Protein AF-V7AM80-F1 (afdb_monomer)

Sequence (101 aa):
MRGGLPLLHLASQSGDIKFLNVLLKTCPNSVKDLTVRNEIALHFAVIHDKFETFDCWVILKQEDVEGNTILHIAATKDDTEAMRWLIEEMSDLNAENLIGI

Mean predicted aligned error: 7.86 Å

Nearest PDB structures (foldseek):
  5ybv-assembly1_B  TM=5.373E-01  e=7.384E-03  Homo sapiens
  6tmd-assembly1_A  TM=5.221E-01  e=1.341E-02  Homo sapiens
  3aji-assembly2_C  TM=5.535E-01  e=2.163E-02  Mus musculus
  7vxw-assembly1_A  TM=5.304E-01  e=2.437E-02  Homo sapiens
  5vhm-assembly1_G  TM=5.366E-01  e=3.929E-02  Homo sapiens

Foldseek 3Di:
DDQDDQPLLVCLLVLVLVSNVVCCVVPVCQQCDAGPVRDGSCVNNVVNVNNVSDDPVSQQCDADPVRDGPLNVCVVVVVVVSNVVSVVSNVVVVVVVPPDD

Radius of gyration: 14.89 Å; Cα contacts (8 Å, |Δi|>4): 102; chains: 1; bounding box: 32×38×37 Å

Structure (mmCIF, N/CA/C/O backbone):
data_AF-V7AM80-F1
#
_entr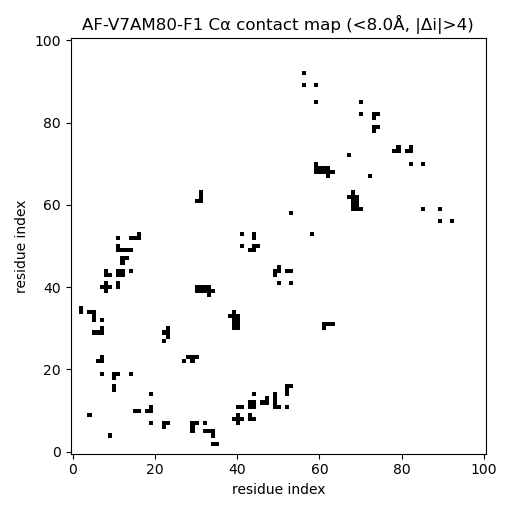y.id   AF-V7AM80-F1
#
loop_
_atom_site.group_PDB
_atom_site.id
_atom_site.type_symbol
_atom_site.label_atom_id
_atom_site.label_alt_id
_atom_site.label_comp_id
_atom_site.label_asym_id
_atom_site.label_entity_id
_atom_site.label_seq_id
_atom_site.pdbx_PDB_ins_code
_atom_site.Cartn_x
_atom_site.Cartn_y
_atom_site.Cartn_z
_atom_site.occupancy
_atom_site.B_iso_or_equiv
_atom_site.auth_seq_id
_atom_site.auth_comp_id
_atom_site.auth_asym_id
_atom_site.auth_atom_id
_atom_site.pdbx_PDB_model_num
ATOM 1 N N . MET A 1 1 ? 3.796 -18.889 -16.809 1.00 40.91 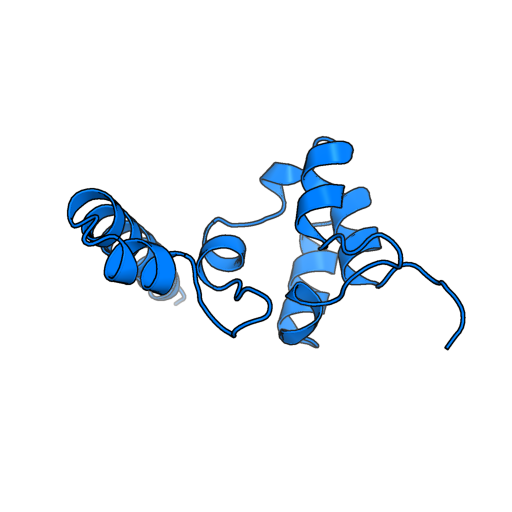1 MET A N 1
ATOM 2 C CA . MET A 1 1 ? 4.228 -17.878 -17.801 1.00 40.91 1 MET A CA 1
ATOM 3 C C . MET A 1 1 ? 5.567 -17.305 -17.348 1.00 40.91 1 MET A C 1
ATOM 5 O O . MET A 1 1 ? 5.852 -17.347 -16.161 1.00 40.91 1 MET A O 1
ATOM 9 N N . ARG A 1 2 ? 6.421 -16.926 -18.304 1.00 44.16 2 ARG A N 1
ATOM 10 C CA . ARG A 1 2 ? 7.835 -16.538 -18.135 1.00 44.16 2 ARG A CA 1
ATOM 11 C C . ARG A 1 2 ? 7.983 -15.301 -17.235 1.00 44.16 2 ARG A C 1
ATOM 13 O O . ARG A 1 2 ? 7.115 -14.440 -17.277 1.00 44.16 2 ARG A O 1
ATOM 20 N N . GLY A 1 3 ? 9.072 -15.237 -16.463 1.00 55.06 3 GLY A N 1
ATOM 21 C CA . GLY A 1 3 ? 9.358 -14.236 -15.423 1.00 55.06 3 GLY A CA 1
ATOM 22 C C . GLY A 1 3 ? 9.585 -12.812 -15.937 1.00 55.06 3 GLY A C 1
ATOM 23 O O . GLY A 1 3 ? 10.692 -12.292 -15.853 1.00 55.06 3 GLY A O 1
ATOM 24 N N . GLY A 1 4 ? 8.537 -12.206 -16.488 1.00 66.44 4 GLY A N 1
ATOM 25 C CA . GLY A 1 4 ? 8.452 -10.772 -16.728 1.00 66.44 4 GLY A CA 1
ATOM 26 C C . GLY A 1 4 ? 7.966 -10.054 -15.475 1.00 66.44 4 GLY A C 1
ATOM 27 O O . GLY A 1 4 ? 7.202 -10.615 -14.689 1.00 66.44 4 GLY A O 1
ATOM 28 N N . LEU A 1 5 ? 8.426 -8.821 -15.286 1.00 76.19 5 LEU A N 1
ATOM 29 C CA . LEU A 1 5 ? 7.930 -7.968 -14.217 1.00 76.19 5 LEU A CA 1
ATOM 30 C C . LEU A 1 5 ? 6.483 -7.533 -14.544 1.00 76.19 5 LEU A C 1
ATOM 32 O O . LEU A 1 5 ? 6.244 -7.134 -15.689 1.00 76.19 5 LEU A O 1
ATOM 36 N N . PRO A 1 6 ? 5.521 -7.611 -13.603 1.00 86.31 6 PRO A N 1
ATOM 37 C CA . PRO A 1 6 ? 4.166 -7.129 -13.851 1.00 86.31 6 PRO A CA 1
ATOM 38 C C . PRO A 1 6 ? 4.156 -5.631 -14.189 1.00 86.31 6 PRO A C 1
ATOM 40 O O . PRO A 1 6 ? 5.019 -4.866 -13.751 1.00 86.31 6 PRO A O 1
ATOM 43 N N . LEU A 1 7 ? 3.178 -5.207 -14.994 1.00 87.06 7 LEU A N 1
ATOM 44 C CA . LEU A 1 7 ? 3.129 -3.848 -15.551 1.00 87.06 7 LEU A CA 1
ATOM 45 C C . LEU A 1 7 ? 3.082 -2.763 -14.471 1.00 87.06 7 LEU A C 1
ATOM 47 O O . LEU A 1 7 ? 3.682 -1.704 -14.652 1.00 87.06 7 LEU A O 1
ATOM 51 N N . LEU A 1 8 ? 2.410 -3.032 -13.347 1.00 87.38 8 LEU A N 1
ATOM 52 C CA . LEU A 1 8 ? 2.307 -2.064 -12.260 1.00 87.38 8 LEU A CA 1
ATOM 53 C C . LEU A 1 8 ? 3.668 -1.816 -11.602 1.00 87.38 8 LEU A C 1
ATOM 55 O O . LEU A 1 8 ? 4.000 -0.671 -11.337 1.00 87.38 8 LEU A O 1
ATOM 59 N N . HIS A 1 9 ? 4.503 -2.842 -11.419 1.00 89.50 9 HIS A N 1
ATOM 60 C CA . HIS A 1 9 ? 5.852 -2.679 -10.863 1.00 89.50 9 HIS A CA 1
ATOM 61 C C . HIS A 1 9 ? 6.761 -1.857 -11.780 1.00 89.50 9 HIS A C 1
ATOM 63 O O . HIS A 1 9 ? 7.553 -1.059 -11.285 1.00 89.50 9 HIS A O 1
ATOM 69 N N . LEU A 1 10 ? 6.638 -2.017 -13.106 1.00 87.88 10 LEU A N 1
ATOM 70 C CA . LEU A 1 10 ? 7.361 -1.175 -14.070 1.00 87.88 10 LEU A CA 1
ATOM 71 C C . LEU A 1 10 ? 6.917 0.291 -13.970 1.00 87.88 10 LEU A C 1
ATOM 73 O O . LEU A 1 10 ? 7.760 1.186 -14.003 1.00 87.88 10 LEU A O 1
ATOM 77 N N . ALA A 1 11 ? 5.612 0.535 -13.817 1.00 88.31 11 ALA A N 1
ATOM 78 C CA . ALA A 1 11 ? 5.067 1.877 -13.616 1.00 88.31 11 ALA A CA 1
ATOM 79 C C . ALA A 1 11 ? 5.536 2.493 -12.284 1.00 88.31 11 ALA A C 1
ATOM 81 O O . ALA A 1 11 ? 5.945 3.652 -12.249 1.00 88.31 11 ALA A O 1
ATOM 82 N N . SER A 1 12 ? 5.558 1.706 -11.206 1.00 89.38 12 SER A N 1
ATOM 83 C CA . SER A 1 12 ? 6.085 2.123 -9.902 1.00 89.38 12 SER A CA 1
ATOM 84 C C . SER A 1 12 ? 7.565 2.481 -9.957 1.00 89.38 12 SER A C 1
ATOM 86 O O . SER A 1 12 ? 7.996 3.426 -9.308 1.00 89.38 12 SER A O 1
ATOM 88 N N . GLN A 1 13 ? 8.351 1.732 -10.732 1.00 89.88 13 GLN A N 1
ATOM 89 C CA . GLN A 1 13 ? 9.771 2.006 -10.922 1.00 89.88 13 GLN A CA 1
ATOM 90 C C . GLN A 1 13 ? 10.007 3.320 -11.682 1.00 89.88 13 GLN A C 1
ATOM 92 O O . GLN A 1 13 ? 10.944 4.050 -11.361 1.00 89.88 13 GLN A O 1
ATOM 97 N N . SER A 1 14 ? 9.199 3.622 -12.705 1.00 88.69 14 SER A N 1
ATOM 98 C CA . SER A 1 14 ? 9.350 4.863 -13.477 1.00 88.69 14 SER A CA 1
ATOM 99 C C . SER A 1 14 ? 8.820 6.090 -12.734 1.00 88.69 14 SER A C 1
ATOM 101 O O . SER A 1 14 ? 9.296 7.201 -12.970 1.00 88.69 14 SER A O 1
ATOM 103 N N . GLY A 1 15 ? 7.850 5.892 -11.839 1.00 85.62 15 GLY A N 1
ATOM 104 C CA . GLY A 1 15 ? 7.127 6.966 -11.174 1.00 85.62 15 GLY A CA 1
ATOM 105 C C . GLY A 1 15 ? 6.152 7.701 -12.099 1.00 85.62 15 GLY A C 1
ATOM 106 O O . GLY A 1 15 ? 5.810 8.858 -11.858 1.00 85.62 15 GLY A O 1
ATOM 107 N N . ASP A 1 16 ? 5.716 7.065 -13.187 1.00 87.81 16 ASP A N 1
ATOM 108 C CA . ASP A 1 16 ? 4.709 7.642 -14.077 1.00 87.81 16 ASP A CA 1
ATOM 109 C C . ASP A 1 16 ? 3.315 7.515 -13.450 1.00 87.81 16 ASP A C 1
ATOM 111 O O . ASP A 1 16 ? 2.590 6.545 -13.679 1.00 87.81 16 ASP A O 1
ATOM 115 N N . ILE A 1 17 ? 2.933 8.525 -12.663 1.00 86.62 17 ILE A N 1
ATOM 116 C CA . ILE A 1 17 ? 1.639 8.600 -11.966 1.00 86.62 17 ILE A CA 1
ATOM 117 C C . ILE A 1 17 ? 0.465 8.455 -12.943 1.00 86.62 17 ILE A C 1
ATOM 119 O O . ILE A 1 17 ? -0.538 7.814 -12.629 1.00 86.62 17 ILE A O 1
ATOM 123 N N . LYS A 1 18 ? 0.561 9.032 -14.150 1.00 87.06 18 LYS A N 1
ATOM 124 C CA . LYS A 1 18 ? -0.530 8.960 -15.134 1.00 87.06 18 LYS A CA 1
ATOM 125 C C . LYS A 1 18 ? -0.705 7.531 -15.618 1.00 87.06 18 LYS A C 1
ATOM 127 O O . LYS A 1 18 ? -1.832 7.040 -15.667 1.00 87.06 18 LYS A O 1
ATOM 132 N N . PHE A 1 19 ? 0.397 6.871 -15.955 1.00 87.94 19 PHE A N 1
ATOM 133 C CA . PHE A 1 19 ? 0.366 5.483 -16.388 1.00 87.94 19 PHE A CA 1
ATOM 134 C C . PHE A 1 19 ? -0.087 4.548 -15.262 1.00 87.94 19 PHE A C 1
ATOM 136 O O . PHE A 1 19 ? -0.946 3.697 -15.492 1.00 87.94 19 PHE A O 1
ATOM 143 N N . LEU A 1 20 ? 0.400 4.766 -14.039 1.00 87.31 20 LEU A N 1
ATOM 144 C CA . LEU A 1 20 ? -0.005 4.033 -12.842 1.00 87.31 20 LEU A CA 1
ATOM 145 C C . LEU A 1 20 ? -1.516 4.154 -12.601 1.00 87.31 20 LEU A C 1
ATOM 147 O O . LEU A 1 20 ? -2.206 3.144 -12.488 1.00 87.31 20 LEU A O 1
ATOM 151 N N . ASN A 1 21 ? -2.064 5.370 -12.660 1.00 84.69 21 ASN A N 1
ATOM 152 C CA . ASN A 1 21 ? -3.499 5.616 -12.518 1.00 84.69 21 ASN A CA 1
ATOM 153 C C . ASN A 1 21 ? -4.339 4.973 -13.628 1.00 84.69 21 ASN A C 1
ATOM 155 O O . ASN A 1 21 ? -5.412 4.434 -13.354 1.00 84.69 21 ASN A O 1
ATOM 159 N N . VAL A 1 22 ? -3.878 5.001 -14.882 1.00 88.62 22 VAL A N 1
ATOM 160 C CA . VAL A 1 22 ? -4.559 4.304 -15.987 1.00 88.62 22 VAL A CA 1
ATOM 161 C C . VAL A 1 22 ? -4.557 2.794 -15.754 1.00 88.62 22 VAL A C 1
ATOM 163 O O . VAL A 1 22 ? -5.589 2.144 -15.943 1.00 88.62 22 VAL A O 1
ATOM 166 N N . LEU A 1 23 ? -3.431 2.234 -15.307 1.00 87.62 23 LEU A N 1
ATOM 167 C CA . LEU A 1 23 ? -3.305 0.806 -15.047 1.00 87.62 23 LEU A CA 1
ATOM 168 C C . LEU A 1 23 ? -4.196 0.369 -13.881 1.00 87.62 23 LEU A C 1
ATOM 170 O O . LEU A 1 23 ? -4.911 -0.618 -14.016 1.00 87.62 23 LEU A O 1
ATOM 174 N N . LEU A 1 24 ? -4.228 1.130 -12.785 1.00 84.00 24 LEU A N 1
ATOM 175 C CA . LEU A 1 24 ? -5.094 0.860 -11.634 1.00 84.00 24 LEU A CA 1
ATOM 176 C C . LEU A 1 24 ? -6.581 0.995 -11.972 1.00 84.00 24 LEU A C 1
ATOM 178 O O . LEU A 1 24 ? -7.389 0.217 -11.475 1.00 84.00 24 LEU A O 1
ATOM 182 N N . LYS A 1 25 ? -6.957 1.931 -12.852 1.00 84.81 25 LYS A N 1
ATOM 183 C CA . LYS A 1 25 ? -8.341 2.047 -13.342 1.00 84.81 25 LYS A CA 1
ATOM 184 C C . LYS A 1 25 ? -8.741 0.881 -14.245 1.00 84.81 25 LYS A C 1
ATOM 186 O O . LYS A 1 25 ? -9.880 0.431 -14.186 1.00 84.81 25 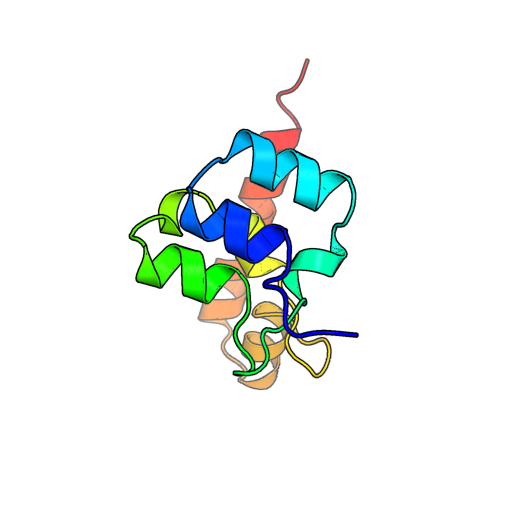LYS A O 1
ATOM 191 N N . THR A 1 26 ? -7.823 0.406 -15.085 1.00 87.75 26 THR A N 1
ATOM 192 C CA . THR A 1 26 ? -8.101 -0.658 -16.068 1.00 87.75 26 THR A CA 1
ATOM 193 C C . THR A 1 26 ? -8.026 -2.049 -15.436 1.00 87.75 26 THR A C 1
ATOM 195 O O . THR A 1 26 ? -8.836 -2.919 -15.741 1.00 87.75 26 THR A O 1
ATOM 198 N N . CYS A 1 27 ? -7.070 -2.246 -14.529 1.00 86.12 27 CYS A N 1
ATOM 199 C CA . CYS A 1 27 ? -6.763 -3.505 -13.862 1.00 86.12 27 CYS A CA 1
ATOM 200 C C . CYS A 1 27 ? -6.503 -3.268 -12.361 1.00 86.12 27 CYS A C 1
ATOM 202 O O . CYS A 1 27 ? -5.354 -3.365 -11.918 1.00 86.12 27 CYS A O 1
ATOM 204 N N . PRO A 1 28 ? -7.545 -3.016 -11.547 1.00 80.88 28 PRO A N 1
ATOM 205 C CA . PRO A 1 28 ? -7.384 -2.710 -10.121 1.00 80.88 28 PRO A CA 1
ATOM 206 C C . PRO A 1 28 ? -6.654 -3.806 -9.339 1.00 80.88 28 PRO A C 1
ATOM 208 O O . PRO A 1 28 ? -5.862 -3.521 -8.448 1.00 80.88 28 PRO A O 1
ATOM 211 N N . ASN A 1 29 ? -6.862 -5.069 -9.721 1.00 82.06 29 ASN A N 1
ATOM 212 C CA . ASN A 1 29 ? -6.248 -6.222 -9.063 1.00 82.06 29 ASN A CA 1
ATOM 213 C C . ASN A 1 29 ? -4.725 -6.316 -9.273 1.00 82.06 29 ASN A C 1
ATOM 215 O O . ASN A 1 29 ? -4.078 -7.068 -8.550 1.00 82.06 29 ASN A O 1
ATOM 219 N N . SER A 1 30 ? -4.142 -5.541 -10.200 1.00 84.94 30 SER A N 1
ATOM 220 C CA . SER A 1 30 ? -2.690 -5.539 -10.451 1.00 84.94 30 SER A CA 1
ATOM 221 C C . SER A 1 30 ? -1.857 -5.079 -9.247 1.00 84.94 30 SER A C 1
ATOM 223 O O . SER A 1 30 ? -0.679 -5.413 -9.156 1.00 84.94 30 SER A O 1
ATOM 225 N N . VAL A 1 31 ? -2.460 -4.389 -8.266 1.00 81.69 31 VAL A N 1
ATOM 226 C CA . VAL A 1 31 ? -1.808 -4.058 -6.978 1.00 81.69 31 VAL A CA 1
ATOM 227 C C . VAL A 1 31 ? -1.369 -5.291 -6.193 1.00 81.69 31 VAL A C 1
ATOM 229 O O . VAL A 1 31 ? -0.453 -5.203 -5.377 1.00 81.69 31 VAL A O 1
ATOM 232 N N . LYS A 1 32 ? -2.019 -6.434 -6.435 1.00 81.81 32 LYS A N 1
ATOM 233 C CA . LYS A 1 32 ? -1.733 -7.717 -5.787 1.00 81.81 32 LYS A CA 1
ATOM 234 C C . LYS A 1 32 ? -0.750 -8.570 -6.582 1.00 81.81 32 LYS A C 1
ATOM 236 O O . LYS A 1 32 ? -0.393 -9.651 -6.122 1.00 81.81 32 LYS A O 1
ATOM 241 N N . ASP A 1 33 ? -0.331 -8.126 -7.768 1.00 86.50 33 ASP A N 1
ATOM 242 C CA . ASP A 1 33 ? 0.621 -8.885 -8.566 1.00 86.50 33 ASP A CA 1
ATOM 243 C C . ASP A 1 33 ? 1.951 -8.989 -7.815 1.00 86.50 33 ASP A C 1
ATOM 245 O O . ASP A 1 33 ? 2.445 -8.032 -7.211 1.00 86.50 33 ASP A O 1
ATOM 249 N N . LEU A 1 34 ? 2.544 -10.175 -7.874 1.00 86.81 34 LEU A N 1
ATOM 250 C CA . LEU A 1 34 ? 3.781 -10.494 -7.180 1.00 86.81 34 LEU A CA 1
ATOM 251 C C . LEU A 1 34 ? 4.872 -10.813 -8.194 1.00 86.81 34 LEU A C 1
ATOM 253 O O . LEU A 1 34 ? 4.645 -11.484 -9.205 1.00 86.81 34 LEU A O 1
ATOM 257 N N . THR A 1 35 ? 6.087 -10.352 -7.911 1.00 87.12 35 THR A N 1
ATOM 258 C CA . THR A 1 35 ? 7.273 -10.829 -8.626 1.00 87.12 35 THR A CA 1
ATOM 259 C C . THR A 1 35 ? 7.621 -12.258 -8.202 1.00 87.12 35 THR A C 1
ATOM 261 O O . THR A 1 35 ? 7.108 -12.790 -7.218 1.00 87.12 35 THR A O 1
ATOM 264 N N . VAL A 1 36 ? 8.588 -12.873 -8.888 1.00 86.19 36 VAL A N 1
ATOM 265 C CA . VAL A 1 36 ? 9.168 -14.165 -8.471 1.00 86.19 36 VAL A CA 1
ATOM 266 C C . VAL A 1 36 ? 9.830 -14.123 -7.086 1.00 86.19 36 VAL A C 1
ATOM 268 O O . VAL A 1 36 ? 10.089 -15.174 -6.510 1.00 86.19 36 VAL A O 1
ATOM 271 N N . ARG A 1 37 ? 10.115 -12.925 -6.556 1.00 85.06 37 ARG A N 1
ATOM 272 C CA . ARG A 1 37 ? 10.635 -12.702 -5.199 1.00 85.06 37 ARG A CA 1
ATOM 273 C C . ARG A 1 37 ? 9.537 -12.358 -4.188 1.00 85.06 37 ARG A C 1
ATOM 275 O O . ARG A 1 37 ? 9.857 -11.963 -3.075 1.00 85.06 37 ARG A O 1
ATOM 282 N N . ASN A 1 38 ? 8.265 -12.514 -4.560 1.00 84.81 38 ASN A N 1
ATOM 283 C CA . ASN A 1 38 ? 7.114 -12.191 -3.719 1.00 84.81 38 ASN A CA 1
ATOM 284 C C . ASN A 1 38 ? 6.999 -10.691 -3.369 1.00 84.81 38 ASN A C 1
ATOM 286 O O . ASN A 1 38 ? 6.543 -10.328 -2.289 1.00 84.81 38 ASN A O 1
ATOM 290 N N . GLU A 1 39 ? 7.421 -9.809 -4.281 1.00 85.19 39 GLU A N 1
ATOM 291 C CA . GLU A 1 39 ? 7.348 -8.353 -4.098 1.00 85.19 39 GLU A CA 1
ATOM 292 C C . GLU A 1 39 ? 6.127 -7.773 -4.831 1.00 85.19 39 GLU A C 1
ATOM 294 O O . GLU A 1 39 ? 5.924 -8.052 -6.013 1.00 85.19 39 GLU A O 1
ATOM 299 N N . ILE A 1 40 ? 5.353 -6.914 -4.164 1.00 87.94 40 ILE A N 1
ATOM 300 C CA . ILE A 1 40 ? 4.330 -6.044 -4.780 1.00 87.94 40 ILE A CA 1
ATOM 301 C C . ILE A 1 40 ? 4.925 -4.767 -5.396 1.00 87.94 40 ILE A C 1
ATOM 303 O O . ILE A 1 40 ? 6.056 -4.381 -5.089 1.00 87.94 40 ILE A O 1
ATOM 307 N N . ALA A 1 41 ? 4.124 -4.071 -6.206 1.00 88.31 41 ALA A N 1
ATOM 308 C CA . ALA A 1 41 ? 4.505 -2.842 -6.903 1.00 88.31 41 ALA A CA 1
ATOM 309 C C . ALA A 1 41 ? 4.966 -1.705 -5.966 1.00 88.31 41 ALA A C 1
ATOM 311 O O . ALA A 1 41 ? 5.804 -0.892 -6.358 1.00 88.31 41 ALA A O 1
ATOM 312 N N . LEU A 1 42 ? 4.481 -1.674 -4.719 1.00 86.19 42 LEU A N 1
ATOM 313 C CA . LEU A 1 42 ? 4.904 -0.690 -3.719 1.00 86.19 42 LEU A CA 1
ATOM 314 C C . LEU A 1 42 ? 6.385 -0.843 -3.329 1.00 86.19 42 LEU A C 1
ATOM 316 O O . LEU A 1 42 ? 7.066 0.160 -3.136 1.00 86.19 42 LEU A O 1
ATOM 320 N N . HIS A 1 43 ? 6.927 -2.070 -3.296 1.00 87.56 43 HIS A N 1
ATOM 321 C CA . HIS A 1 43 ? 8.360 -2.277 -3.034 1.00 87.56 43 HIS A CA 1
ATOM 322 C C . HIS A 1 43 ? 9.223 -1.580 -4.087 1.00 87.56 43 HIS A C 1
ATOM 324 O O . HIS A 1 43 ? 10.239 -0.982 -3.755 1.00 87.56 43 HIS A O 1
ATOM 330 N N . PHE A 1 44 ? 8.800 -1.618 -5.354 1.00 89.50 44 PHE A N 1
ATOM 331 C CA . PHE A 1 44 ? 9.521 -0.978 -6.453 1.00 89.50 44 PHE A CA 1
ATOM 332 C C . PHE A 1 44 ? 9.462 0.544 -6.339 1.00 89.50 44 PHE A C 1
ATOM 334 O O . PHE A 1 44 ? 10.478 1.198 -6.542 1.00 89.50 44 PHE A O 1
ATOM 341 N N . ALA A 1 45 ? 8.314 1.102 -5.947 1.00 89.12 45 ALA A N 1
ATOM 342 C CA . ALA A 1 45 ? 8.200 2.535 -5.698 1.00 89.12 45 ALA A CA 1
ATOM 343 C C . ALA A 1 45 ? 9.178 2.993 -4.602 1.00 89.12 45 ALA A C 1
ATOM 345 O O . ALA A 1 45 ? 9.850 4.001 -4.771 1.00 89.12 45 ALA A O 1
ATOM 346 N N . VAL A 1 46 ? 9.322 2.229 -3.513 1.00 87.94 46 VAL A N 1
ATOM 347 C CA . VAL A 1 46 ? 10.284 2.546 -2.442 1.00 87.94 46 VAL A CA 1
ATOM 348 C C . VAL A 1 46 ? 11.732 2.386 -2.914 1.00 87.94 46 VAL A C 1
ATOM 350 O O . VAL A 1 46 ? 12.535 3.286 -2.712 1.00 87.94 46 VAL A O 1
ATOM 353 N N . ILE A 1 47 ? 12.068 1.275 -3.580 1.00 90.31 47 ILE A N 1
ATOM 354 C CA . ILE A 1 47 ? 13.433 0.993 -4.071 1.00 90.31 47 ILE A CA 1
ATOM 355 C C . ILE A 1 47 ? 13.928 2.066 -5.056 1.00 90.31 47 ILE A C 1
ATOM 357 O O . ILE A 1 47 ? 15.131 2.295 -5.159 1.00 90.31 47 ILE A O 1
ATOM 361 N N . HIS A 1 48 ? 13.015 2.705 -5.789 1.00 89.31 48 HIS A N 1
ATOM 362 C CA . HIS A 1 48 ? 13.329 3.698 -6.815 1.00 89.31 48 HIS A CA 1
ATOM 363 C C . HIS A 1 48 ? 13.023 5.148 -6.403 1.00 89.31 48 HIS A C 1
ATOM 365 O O . HIS A 1 48 ? 13.018 6.026 -7.270 1.00 89.31 48 HIS A O 1
ATOM 371 N N . ASP A 1 49 ? 12.768 5.409 -5.116 1.00 90.06 49 ASP A N 1
ATOM 372 C CA . ASP A 1 49 ? 12.422 6.738 -4.589 1.00 90.06 49 ASP A CA 1
ATOM 373 C C . ASP A 1 49 ? 11.214 7.379 -5.308 1.00 90.06 49 ASP A C 1
ATOM 375 O O . ASP A 1 49 ? 11.169 8.580 -5.567 1.00 90.06 49 ASP A O 1
ATOM 379 N N . LYS A 1 50 ? 10.229 6.553 -5.677 1.00 91.31 50 LYS A N 1
ATOM 380 C CA . LYS A 1 50 ? 8.953 6.916 -6.324 1.00 91.31 50 LYS A CA 1
ATOM 381 C C . LYS A 1 50 ? 7.747 6.668 -5.429 1.00 91.31 50 LYS A C 1
ATOM 383 O O . LYS A 1 50 ? 6.627 6.574 -5.922 1.00 91.31 50 LYS A O 1
ATOM 388 N N . PHE A 1 51 ? 7.945 6.548 -4.121 1.00 84.19 51 PHE A N 1
ATOM 389 C CA . PHE A 1 51 ? 6.856 6.288 -3.176 1.00 84.19 51 PHE A CA 1
ATOM 390 C C . PHE A 1 51 ? 5.729 7.330 -3.268 1.00 84.19 51 PHE A C 1
ATOM 392 O O . PHE A 1 51 ? 4.562 6.965 -3.238 1.00 84.19 51 PHE A O 1
ATOM 399 N N . GLU A 1 52 ? 6.080 8.59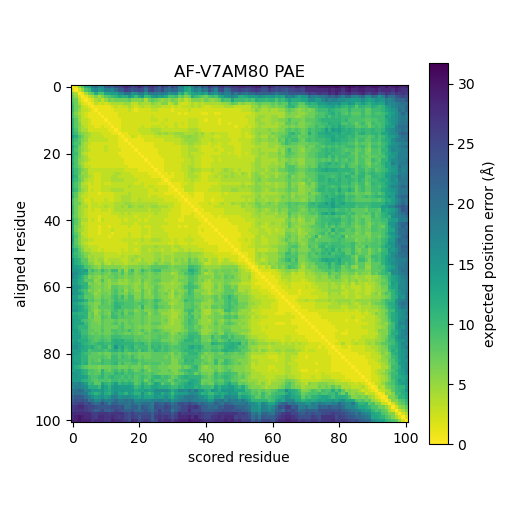5 -3.509 1.00 82.94 52 GLU A N 1
ATOM 400 C CA . GLU A 1 52 ? 5.159 9.722 -3.738 1.00 82.94 52 GLU A CA 1
ATOM 401 C C . GLU A 1 52 ? 4.167 9.529 -4.897 1.00 82.94 52 GLU A C 1
ATOM 403 O O . GLU A 1 52 ? 3.224 10.298 -5.042 1.00 82.94 52 GLU A O 1
ATOM 408 N N . THR A 1 53 ? 4.375 8.515 -5.741 1.00 79.62 53 THR A N 1
ATOM 409 C CA . THR A 1 53 ? 3.483 8.203 -6.865 1.00 79.62 53 THR A CA 1
ATOM 410 C C . THR A 1 53 ? 2.297 7.327 -6.480 1.00 79.62 53 THR A C 1
ATOM 412 O O . THR A 1 53 ? 1.360 7.196 -7.268 1.00 79.62 53 THR A O 1
ATOM 415 N N . PHE A 1 54 ? 2.327 6.739 -5.282 1.00 78.19 54 PHE A N 1
ATOM 416 C CA . PHE A 1 54 ? 1.194 6.044 -4.691 1.00 78.19 54 PHE A CA 1
ATOM 417 C C . PHE A 1 54 ? 0.454 6.990 -3.756 1.00 78.19 54 PHE A C 1
ATOM 419 O O . PHE A 1 54 ? 0.971 7.363 -2.705 1.00 78.19 54 PHE A O 1
ATOM 426 N N . ASP A 1 55 ? -0.789 7.306 -4.108 1.00 76.12 55 ASP A N 1
ATOM 427 C CA . ASP A 1 55 ? -1.696 7.945 -3.163 1.00 76.12 55 ASP A CA 1
ATOM 428 C C . ASP A 1 55 ? -1.951 7.009 -1.979 1.00 76.12 55 ASP A C 1
ATOM 430 O O . ASP A 1 55 ? -2.094 5.788 -2.148 1.00 76.12 55 ASP A O 1
ATOM 434 N N . CYS A 1 56 ? -2.092 7.594 -0.786 1.00 69.44 56 CYS A N 1
ATOM 435 C CA . CYS A 1 56 ? -2.425 6.876 0.445 1.00 69.44 56 CYS A CA 1
ATOM 436 C C . CYS A 1 56 ? -3.605 5.915 0.233 1.00 69.44 56 CYS A C 1
ATOM 438 O O . CYS A 1 56 ? -3.569 4.774 0.685 1.00 69.44 56 CYS A O 1
ATOM 440 N N . TRP A 1 57 ? -4.605 6.315 -0.557 1.00 72.62 57 TRP A N 1
ATOM 441 C CA . TRP A 1 57 ? -5.760 5.487 -0.909 1.00 72.62 57 TRP A CA 1
ATOM 442 C C . TRP A 1 57 ? -5.413 4.109 -1.483 1.00 72.62 57 TRP A C 1
ATOM 444 O O . TRP A 1 57 ? -6.055 3.113 -1.142 1.00 72.62 57 TRP A O 1
ATOM 454 N N . VAL A 1 58 ? -4.408 4.037 -2.361 1.00 75.75 58 VAL A N 1
ATOM 455 C CA . VAL A 1 58 ? -4.006 2.779 -3.005 1.00 75.75 58 VAL A CA 1
ATOM 456 C C . VAL A 1 58 ? -3.411 1.829 -1.969 1.00 75.75 58 VAL A C 1
ATOM 458 O O . VAL A 1 58 ? -3.703 0.636 -1.993 1.00 75.75 58 VAL A O 1
ATOM 461 N N . ILE A 1 59 ? -2.635 2.371 -1.029 1.00 77.50 59 ILE A N 1
ATOM 462 C CA . ILE A 1 59 ? -2.008 1.617 0.060 1.00 77.50 59 ILE A CA 1
ATOM 463 C C . ILE A 1 59 ? -3.075 1.128 1.047 1.00 77.50 59 ILE A C 1
ATOM 465 O O . ILE A 1 59 ? -3.094 -0.042 1.417 1.00 77.50 59 ILE A O 1
ATOM 469 N N . LEU A 1 60 ? -4.010 2.001 1.427 1.00 80.62 60 LEU A N 1
ATOM 470 C CA . LEU A 1 60 ? -5.081 1.695 2.382 1.00 80.62 60 LEU A 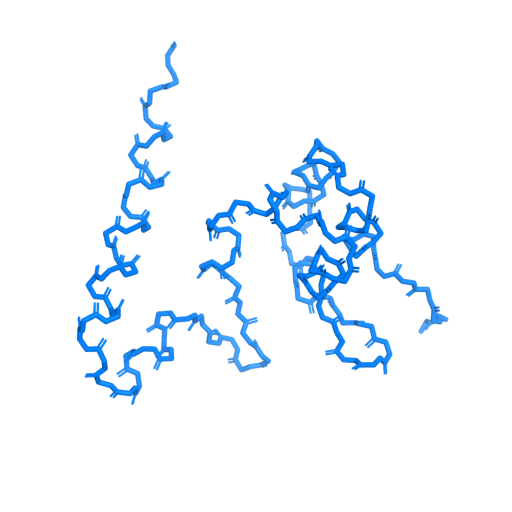CA 1
ATOM 471 C C . LEU A 1 60 ? -6.028 0.591 1.890 1.00 80.62 60 LEU A C 1
ATOM 473 O O . LEU A 1 60 ? -6.569 -0.171 2.693 1.00 80.62 60 LEU A O 1
ATOM 477 N N . LYS A 1 61 ? -6.225 0.498 0.571 1.00 77.88 61 LYS A N 1
ATOM 478 C CA . LYS A 1 61 ? -7.052 -0.530 -0.076 1.00 77.88 61 LYS A CA 1
ATOM 479 C C . LYS A 1 61 ? -6.305 -1.802 -0.434 1.00 77.88 61 LYS A C 1
ATOM 481 O O . LYS A 1 61 ? -6.924 -2.744 -0.928 1.00 77.88 61 LYS A O 1
ATOM 486 N N . GLN A 1 62 ? -4.996 -1.831 -0.236 1.00 79.19 62 GLN A N 1
ATOM 487 C CA . GLN A 1 62 ? -4.227 -3.011 -0.550 1.00 79.19 62 GLN A CA 1
ATOM 488 C C . GLN A 1 6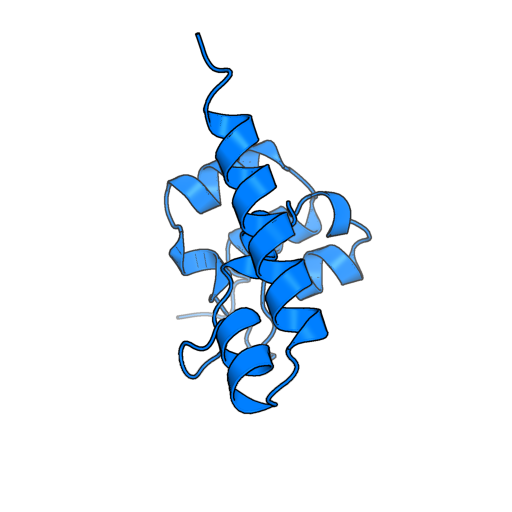2 ? -4.560 -4.125 0.440 1.00 79.19 62 GLN A C 1
ATOM 490 O O . GLN A 1 62 ? -4.595 -3.915 1.651 1.00 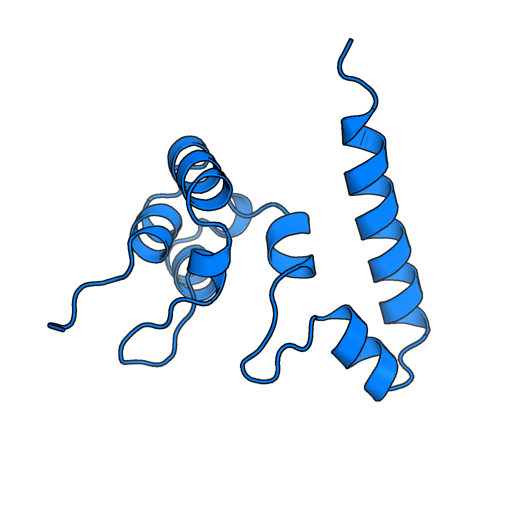79.19 62 GLN A O 1
ATOM 495 N N . GLU A 1 63 ? -4.812 -5.309 -0.106 1.00 82.12 63 GLU A N 1
ATOM 496 C CA . GLU A 1 63 ? -5.033 -6.521 0.669 1.00 82.12 63 GLU A CA 1
ATOM 497 C C . GLU A 1 63 ? -3.767 -7.377 0.657 1.00 82.12 63 GLU A C 1
ATOM 499 O O . GLU A 1 63 ? -3.058 -7.439 -0.355 1.00 82.12 63 GLU A O 1
ATOM 504 N N . ASP A 1 64 ? -3.502 -8.047 1.772 1.00 78.06 64 ASP A N 1
ATOM 505 C CA . ASP A 1 64 ? -2.481 -9.081 1.857 1.00 78.06 64 ASP A CA 1
ATOM 506 C C . ASP A 1 64 ? -2.923 -10.388 1.161 1.00 78.06 64 ASP A C 1
ATOM 508 O O . ASP A 1 64 ? -3.956 -10.467 0.488 1.00 78.06 64 ASP A O 1
ATOM 512 N N . VAL A 1 65 ? -2.112 -11.440 1.305 1.00 76.25 65 VAL A N 1
ATOM 513 C CA . VAL A 1 65 ? -2.374 -12.763 0.710 1.00 76.25 65 VAL A CA 1
ATOM 514 C C . VAL A 1 65 ? -3.630 -13.447 1.258 1.00 76.25 65 VAL A C 1
ATOM 516 O O . VAL A 1 65 ? -4.147 -14.360 0.616 1.00 76.25 65 VAL A O 1
ATOM 519 N N . GLU A 1 66 ? -4.117 -13.019 2.421 1.00 81.06 66 GLU A N 1
ATOM 520 C CA . GLU A 1 66 ? -5.331 -13.521 3.066 1.00 81.06 66 GLU A CA 1
ATOM 521 C C . GLU A 1 66 ? -6.559 -12.656 2.735 1.00 81.06 66 GLU A C 1
ATOM 523 O O . GLU A 1 66 ? -7.675 -13.001 3.119 1.00 81.06 66 GLU A O 1
ATOM 528 N N . GLY A 1 67 ? -6.380 -11.561 1.987 1.00 82.12 67 GLY A N 1
ATOM 529 C CA . GLY A 1 67 ? -7.447 -10.609 1.682 1.00 82.12 67 GLY A CA 1
ATOM 530 C C . GLY A 1 67 ? -7.627 -9.522 2.747 1.00 82.12 67 GLY A C 1
ATOM 531 O O . GLY A 1 67 ? -8.597 -8.769 2.685 1.00 82.12 67 GLY A O 1
ATOM 532 N N . ASN A 1 68 ? -6.724 -9.411 3.725 1.00 85.50 68 ASN A N 1
ATOM 533 C CA . ASN A 1 68 ? -6.834 -8.421 4.790 1.00 85.50 68 ASN A CA 1
ATOM 534 C C . ASN A 1 68 ? -6.240 -7.084 4.347 1.00 85.50 68 ASN A C 1
ATOM 536 O O . ASN A 1 68 ? -5.086 -7.007 3.928 1.00 85.50 68 ASN A O 1
ATOM 540 N N . THR A 1 69 ? -7.001 -6.004 4.511 1.00 87.56 69 THR A N 1
ATOM 541 C CA . THR A 1 69 ? -6.461 -4.639 4.410 1.00 87.56 69 THR A CA 1
ATOM 542 C C . THR A 1 69 ? -5.783 -4.209 5.708 1.00 87.56 69 THR A C 1
ATOM 544 O O . THR A 1 69 ? -5.978 -4.817 6.763 1.00 87.56 69 THR A O 1
ATOM 547 N N . ILE A 1 70 ? -5.057 -3.090 5.674 1.00 86.88 70 ILE A N 1
ATOM 548 C CA . ILE A 1 70 ? -4.442 -2.518 6.881 1.00 86.88 70 ILE A CA 1
ATOM 549 C C . ILE A 1 70 ? -5.463 -2.234 7.999 1.00 86.88 70 ILE A C 1
ATOM 551 O O . ILE A 1 70 ? -5.142 -2.384 9.176 1.00 86.88 70 ILE A O 1
ATOM 555 N N . LEU A 1 71 ? -6.718 -1.926 7.644 1.00 89.06 71 LEU A N 1
ATOM 556 C CA . LEU A 1 71 ? -7.805 -1.749 8.609 1.00 89.06 71 LEU A CA 1
ATOM 557 C C . LEU A 1 71 ? -8.215 -3.069 9.279 1.00 89.06 71 LEU A C 1
ATOM 559 O O . LEU A 1 71 ? -8.451 -3.086 10.485 1.00 89.06 71 LEU A O 1
ATOM 563 N N . HIS A 1 72 ? -8.253 -4.178 8.531 1.00 90.75 72 HIS A N 1
ATOM 564 C CA . HIS A 1 72 ? -8.499 -5.505 9.109 1.00 90.75 72 HIS A CA 1
ATOM 565 C C . HIS A 1 72 ? -7.386 -5.878 10.092 1.00 90.75 72 HIS A C 1
ATOM 567 O O . HIS A 1 72 ? -7.665 -6.356 11.187 1.00 90.75 72 HIS A O 1
ATOM 573 N N . ILE A 1 73 ? -6.127 -5.605 9.734 1.00 90.25 73 ILE A N 1
ATOM 574 C CA . ILE A 1 73 ? -4.970 -5.871 10.600 1.00 90.25 73 ILE A CA 1
ATOM 575 C C . ILE A 1 73 ? -5.025 -5.019 11.878 1.00 90.25 73 ILE A C 1
ATOM 577 O O . ILE A 1 73 ? -4.731 -5.522 12.960 1.00 90.25 73 ILE A O 1
ATOM 581 N N . ALA A 1 74 ? -5.414 -3.744 11.784 1.00 91.38 74 ALA A N 1
ATOM 582 C CA . ALA A 1 74 ? -5.592 -2.890 12.960 1.00 91.38 74 ALA A CA 1
ATOM 583 C C . ALA A 1 74 ? -6.710 -3.417 13.880 1.00 91.38 74 ALA A C 1
ATOM 585 O O . ALA A 1 74 ? -6.524 -3.501 15.093 1.00 91.38 74 ALA A O 1
ATOM 586 N N . ALA A 1 75 ? -7.832 -3.860 13.300 1.00 93.44 75 ALA A N 1
ATOM 587 C CA . ALA A 1 75 ? -8.952 -4.424 14.048 1.00 93.44 75 ALA A CA 1
ATOM 588 C C . ALA A 1 75 ? -8.610 -5.750 14.746 1.00 93.44 75 ALA A C 1
ATOM 590 O O . ALA A 1 75 ? -9.003 -5.953 15.892 1.00 93.44 75 ALA A O 1
ATOM 591 N N . THR A 1 76 ? -7.848 -6.646 14.107 1.00 93.94 76 THR A N 1
ATOM 592 C CA . THR A 1 76 ? -7.433 -7.911 14.745 1.00 93.94 76 THR A CA 1
ATOM 593 C C . THR A 1 76 ? -6.450 -7.706 15.894 1.00 93.94 76 THR A C 1
ATOM 595 O O . THR A 1 76 ? -6.367 -8.553 16.784 1.00 93.94 76 THR A O 1
ATOM 598 N N . LYS A 1 77 ? -5.725 -6.584 15.899 1.00 93.56 77 LYS A N 1
ATOM 599 C CA . LYS A 1 77 ? -4.809 -6.191 16.975 1.00 93.56 77 LYS A CA 1
ATOM 600 C C . LYS A 1 77 ? -5.464 -5.363 18.082 1.00 93.56 77 LYS A C 1
ATOM 602 O O . LYS A 1 77 ? -4.770 -5.033 19.039 1.00 93.56 77 LYS A O 1
ATOM 607 N N . ASP A 1 78 ? -6.755 -5.042 17.957 1.00 92.81 78 ASP A N 1
ATOM 608 C CA . ASP A 1 78 ? -7.476 -4.119 18.848 1.00 92.81 78 ASP A CA 1
ATOM 609 C C . ASP A 1 78 ? -6.808 -2.726 18.937 1.00 92.81 78 ASP A C 1
ATOM 611 O O . ASP A 1 78 ? -6.867 -2.027 19.950 1.00 92.81 78 ASP A O 1
ATOM 615 N N . ASP A 1 79 ? -6.145 -2.306 17.852 1.00 94.94 79 ASP A N 1
ATOM 616 C CA . ASP A 1 79 ? -5.459 -1.016 17.760 1.00 94.94 79 ASP A CA 1
ATOM 617 C C . ASP A 1 79 ? -6.458 0.086 17.388 1.00 94.94 79 ASP A C 1
ATOM 619 O O . ASP A 1 79 ? -6.573 0.536 16.245 1.00 94.94 79 ASP A O 1
ATOM 623 N N . THR A 1 80 ? -7.246 0.484 18.382 1.00 92.75 80 THR A N 1
ATOM 624 C CA . THR A 1 80 ? -8.313 1.483 18.228 1.00 92.75 80 THR A CA 1
ATOM 625 C C . THR A 1 80 ? -7.815 2.856 17.767 1.00 92.75 80 THR A C 1
ATOM 627 O O . THR A 1 80 ? -8.577 3.587 17.127 1.00 92.75 80 THR A O 1
ATOM 630 N N . GLU A 1 81 ? -6.561 3.218 18.054 1.00 92.81 81 GLU A N 1
ATOM 631 C CA . GLU A 1 81 ? -5.958 4.471 17.593 1.00 92.81 81 GLU A CA 1
ATOM 632 C C . GLU A 1 81 ? -5.639 4.398 16.099 1.00 92.81 81 GLU A C 1
ATOM 634 O O . GLU A 1 81 ? -6.101 5.252 15.337 1.00 92.81 81 GLU A O 1
ATOM 639 N N . ALA A 1 82 ? -4.962 3.330 15.660 1.00 88.75 82 ALA A N 1
ATOM 640 C CA . ALA A 1 82 ? -4.708 3.097 14.243 1.00 88.75 82 ALA A CA 1
ATOM 641 C C . ALA A 1 82 ? -6.015 2.982 13.449 1.00 88.75 82 ALA A C 1
ATOM 643 O O . ALA A 1 82 ? -6.137 3.565 12.376 1.00 88.75 82 ALA A O 1
ATOM 644 N N . MET A 1 83 ? -7.027 2.288 13.980 1.00 90.31 83 MET A N 1
ATOM 645 C CA . MET A 1 83 ? -8.336 2.194 13.330 1.00 90.31 83 MET A CA 1
ATOM 646 C C . MET A 1 83 ? -8.991 3.562 13.135 1.00 90.31 83 MET A C 1
ATOM 648 O O . MET A 1 83 ? -9.504 3.829 12.050 1.00 90.31 83 MET A O 1
ATOM 652 N N . ARG A 1 84 ? -8.987 4.427 14.159 1.00 91.62 84 ARG A N 1
ATOM 653 C CA . ARG A 1 84 ? -9.576 5.769 14.054 1.00 91.62 84 ARG A CA 1
ATOM 654 C C . ARG A 1 84 ? -8.860 6.589 12.988 1.00 91.62 84 ARG A C 1
ATOM 656 O O . ARG A 1 84 ? -9.525 7.116 12.104 1.00 91.62 84 ARG A O 1
ATOM 663 N N . TRP A 1 85 ? -7.530 6.618 13.042 1.00 89.50 85 TRP A N 1
ATOM 664 C CA . TRP A 1 85 ? -6.713 7.345 12.074 1.00 89.50 85 TRP A CA 1
ATOM 665 C C . TRP A 1 85 ? -6.955 6.856 10.637 1.00 89.50 85 TRP A C 1
ATOM 667 O O . TRP A 1 85 ? -7.194 7.657 9.741 1.00 89.50 85 TRP A O 1
ATOM 677 N N . LEU A 1 86 ? -6.993 5.535 10.420 1.00 87.38 86 LEU A N 1
ATOM 678 C CA . LEU A 1 86 ? -7.271 4.944 9.107 1.00 87.38 86 LEU A CA 1
ATOM 679 C C . LEU A 1 86 ? -8.674 5.293 8.588 1.00 87.38 86 LEU A C 1
ATOM 681 O O . LEU A 1 86 ? -8.841 5.517 7.392 1.00 87.38 86 LEU A O 1
ATOM 685 N N . ILE A 1 87 ? -9.688 5.322 9.459 1.00 85.94 87 ILE A N 1
ATOM 686 C CA . ILE A 1 87 ? -11.063 5.683 9.079 1.00 85.94 87 ILE A CA 1
ATOM 687 C C . ILE A 1 87 ? -11.159 7.165 8.707 1.00 85.94 87 ILE A C 1
ATOM 689 O O . ILE A 1 87 ? -11.836 7.493 7.731 1.00 85.94 87 ILE A O 1
ATOM 693 N N . GLU A 1 88 ? -10.501 8.043 9.465 1.00 86.19 88 GLU A N 1
ATOM 694 C CA . GLU A 1 88 ? -10.431 9.482 9.182 1.00 86.19 88 GLU A CA 1
ATOM 695 C C . GLU A 1 88 ? -9.763 9.724 7.821 1.00 86.19 88 GLU A C 1
ATOM 697 O O . GLU A 1 88 ? -10.394 10.291 6.931 1.00 86.19 88 GLU A O 1
ATOM 702 N N . GLU A 1 89 ? -8.578 9.149 7.595 1.00 81.88 89 GLU A N 1
ATOM 703 C CA . GLU A 1 89 ? -7.843 9.272 6.331 1.00 81.88 89 GLU A CA 1
ATOM 704 C C . GLU A 1 89 ? -8.658 8.749 5.130 1.00 81.88 89 GLU A C 1
ATOM 706 O O . GLU A 1 89 ? -8.748 9.388 4.082 1.00 81.88 89 GLU A O 1
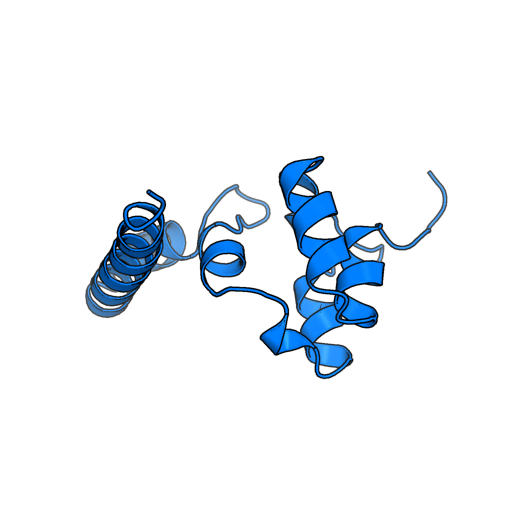ATOM 711 N N . MET A 1 90 ? -9.326 7.596 5.272 1.00 78.62 90 MET A N 1
ATOM 712 C CA . MET A 1 90 ? -10.200 7.056 4.220 1.00 78.62 90 MET A CA 1
ATOM 713 C C . MET A 1 90 ? -11.431 7.932 3.952 1.00 78.62 90 MET A C 1
ATOM 715 O O . MET A 1 90 ? -11.928 7.951 2.823 1.00 78.62 90 MET A O 1
ATOM 719 N N . SER A 1 91 ? -11.951 8.613 4.975 1.00 78.44 91 SER A N 1
ATOM 720 C CA . SER A 1 91 ? -13.115 9.496 4.856 1.00 78.44 91 SER A CA 1
ATOM 721 C C . SER A 1 91 ? -12.752 10.795 4.145 1.00 78.44 91 SER A C 1
ATOM 723 O O . SER A 1 91 ? -13.489 11.214 3.251 1.00 78.44 91 SER A O 1
ATOM 725 N N . ASP A 1 92 ? -11.598 11.377 4.473 1.00 71.69 92 ASP A N 1
ATOM 726 C CA . ASP A 1 92 ? -11.085 12.599 3.850 1.00 71.69 92 ASP A CA 1
ATOM 727 C C . ASP A 1 92 ? -10.766 12.377 2.365 1.00 71.69 92 ASP A C 1
ATOM 729 O O . ASP A 1 92 ? -11.222 13.136 1.506 1.00 71.69 92 ASP A O 1
ATOM 733 N N . LEU A 1 93 ? -10.131 11.246 2.030 1.00 65.69 93 LEU A N 1
ATOM 734 C CA . LEU A 1 93 ? -9.900 10.832 0.638 1.00 65.69 93 LEU A CA 1
ATOM 735 C C . LEU A 1 93 ? -11.206 10.668 -0.160 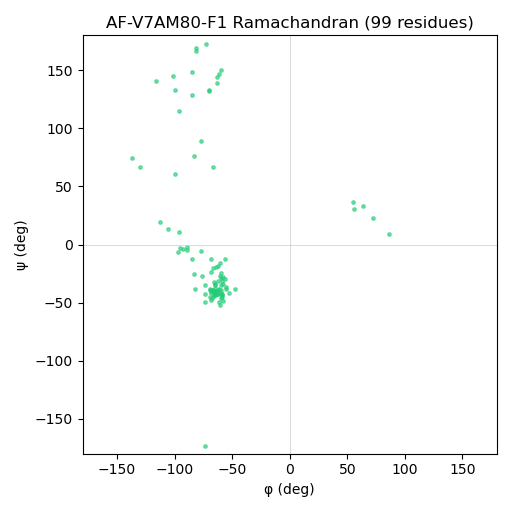1.00 65.69 93 LEU A C 1
ATOM 737 O O . LEU A 1 93 ? -11.242 10.889 -1.372 1.00 65.69 93 LEU A O 1
ATOM 741 N N . ASN A 1 94 ? -12.300 10.272 0.499 1.00 60.12 94 ASN A N 1
ATOM 742 C CA . ASN A 1 94 ? -13.607 10.148 -0.144 1.00 60.12 94 ASN A CA 1
ATOM 743 C C . ASN A 1 94 ? -14.354 11.494 -0.232 1.00 60.12 94 ASN A C 1
ATOM 745 O O . ASN A 1 94 ? -15.177 11.671 -1.133 1.00 60.12 94 ASN A O 1
ATOM 749 N N . ALA A 1 95 ? -14.067 12.444 0.663 1.00 57.88 95 ALA A N 1
ATOM 750 C CA . ALA A 1 95 ? -14.640 13.788 0.655 1.00 57.88 95 ALA A CA 1
ATOM 751 C C . ALA A 1 95 ? -14.061 14.665 -0.471 1.00 57.88 95 ALA A C 1
ATOM 753 O O . ALA A 1 95 ? -14.806 15.421 -1.099 1.00 57.88 95 ALA A O 1
ATOM 754 N N . GLU A 1 96 ? -12.775 14.511 -0.805 1.00 54.09 96 GLU A N 1
ATOM 755 C CA . GLU A 1 96 ? -12.146 15.233 -1.925 1.00 54.09 96 GLU A CA 1
ATOM 756 C C . GLU A 1 96 ? -12.699 14.827 -3.307 1.00 54.09 96 GLU A C 1
ATOM 758 O O . GLU A 1 96 ? -12.654 15.613 -4.252 1.00 54.09 96 GLU A O 1
ATOM 763 N N . ASN A 1 97 ? -13.331 13.653 -3.428 1.00 52.12 97 ASN A N 1
ATOM 764 C CA . ASN A 1 97 ? -14.000 13.210 -4.661 1.00 52.12 97 ASN A CA 1
ATOM 765 C C . ASN A 1 97 ? -15.370 13.873 -4.920 1.00 52.12 97 ASN A C 1
ATOM 767 O O . ASN A 1 97 ? -15.966 13.638 -5.973 1.00 52.12 97 ASN A O 1
ATOM 771 N N . LEU A 1 98 ? -15.896 14.683 -3.989 1.00 44.91 98 LEU A N 1
ATOM 772 C CA . LEU A 1 98 ? -17.193 15.365 -4.137 1.00 44.91 98 LEU A CA 1
ATOM 773 C C . LEU A 1 98 ? -17.088 16.815 -4.632 1.00 44.91 98 LEU A C 1
ATOM 775 O O . LEU A 1 98 ? -18.115 17.410 -4.959 1.00 44.91 98 LEU A O 1
ATOM 779 N N . ILE A 1 99 ? -15.881 17.376 -4.767 1.00 42.81 99 ILE A N 1
ATOM 780 C CA . ILE A 1 99 ? -15.673 18.697 -5.386 1.00 42.81 99 ILE A CA 1
ATOM 781 C C . ILE A 1 99 ? -15.220 18.505 -6.840 1.00 42.81 99 ILE A C 1
ATOM 783 O O . ILE A 1 99 ? -14.128 18.884 -7.250 1.00 42.81 99 ILE A O 1
ATOM 787 N N . GLY A 1 100 ? -16.080 17.852 -7.619 1.00 42.62 100 GLY A N 1
ATOM 788 C CA . GLY A 1 100 ? -15.943 17.670 -9.062 1.00 42.62 100 GLY A CA 1
ATOM 789 C C . GLY A 1 100 ? -17.236 18.072 -9.765 1.00 42.62 100 GLY A C 1
ATOM 790 O O . GLY A 1 100 ? -17.933 17.209 -10.296 1.00 42.62 100 GLY A O 1
ATOM 791 N N . ILE A 1 101 ? -17.569 19.365 -9.715 1.00 36.97 101 ILE A N 1
ATOM 792 C CA . ILE A 1 101 ? -18.532 20.025 -10.615 1.00 36.97 101 ILE A CA 1
ATOM 793 C C . ILE A 1 101 ? -17.793 20.957 -11.567 1.00 36.97 101 ILE A C 1
ATOM 795 O O . ILE A 1 101 ? -16.851 21.636 -11.101 1.00 36.97 101 ILE A O 1
#

Organism: Phaseolus vulgaris (NCBI:txid3885)

Solvent-accessible surface area (backbone atoms only — not comparable to full-atom values): 5907 Å² total; per-residue (Å²): 133,80,97,67,80,57,70,54,33,56,28,23,46,72,41,43,44,68,60,41,53,52,45,44,71,75,41,59,70,50,68,67,44,60,43,101,84,70,43,39,27,66,58,33,6,54,79,53,79,21,48,88,51,57,56,68,67,63,60,58,67,38,48,51,100,88,65,45,27,61,61,51,55,24,57,78,66,68,35,64,66,60,40,50,53,53,52,51,55,56,47,52,63,57,53,64,70,70,78,75,127

pLDDT: mean 81.09, std 12.99, range [36.97, 94.94]

InterPro domains:
  IPR002110 Ankyrin repeat [PF12796] (8-96)
  IPR002110 Ankyrin repeat [PS50088] (66-98)
  IPR002110 Ankyrin repeat [SM00248] (3-33)
  IPR002110 Ankyrin repeat [SM00248] (66-95)
  IPR036770 Ankyrin repeat-containing domain superfamily [G3DSA:1.25.40.20] (2-100)
  IPR036770 Ankyrin repeat-containing domain superfamily [SSF48403] (5-99)

Secondary structure (DSSP, 8-state):
---PPPHHHHHHHHT-HHHHHHHHHH-GGGGG---TTS--HHHHHHHTT-GGGS-HHHHHT-B-TTS-BHHHHHHHTT-HHHHHHHHHHHHHHHHGGG---